Protein AF-A0A9N9J137-F1 (afdb_monomer_lite)

Secondary structure (DSSP, 8-state):
---SHHHHHHHHHHHHHHH-TTS-TTS-HHHHHHGGGG-HHHHHHHHHHHHHTT--HHHHHHHTTTHHHHHHH------SS-EEETTTS-HHHHHHHHHHHHHTT---EEE-TTS-B-----

Sequence (122 aa):
GMCNVRGALEFIRSTIRSQDKTISFREPTDNVLMSLTQDEKFISCLKQTCLLNNSQYKDVERCMGGLYHTASKNLHGHDKDIEIDARDWSANEVLALGVLFRYYNISYYYYNDKGDLAEYPY

Radius of gyration: 13.76 Å; chains: 1; bounding box: 27×33×37 Å

Structure (mmCIF, N/CA/C/O backbone):
data_AF-A0A9N9J137-F1
#
_entry.id   AF-A0A9N9J137-F1
#
loop_
_atom_site.group_PDB
_atom_site.id
_atom_site.type_symbol
_atom_site.label_atom_id
_atom_site.label_alt_id
_atom_site.label_comp_id
_atom_site.label_asym_id
_atom_site.label_entity_id
_atom_site.label_seq_id
_atom_site.pdbx_PDB_ins_code
_atom_site.Cartn_x
_atom_site.Cartn_y
_atom_site.Cartn_z
_atom_site.occupancy
_atom_site.B_iso_or_equiv
_atom_site.auth_seq_id
_atom_site.auth_comp_id
_atom_site.auth_asym_id
_atom_site.auth_atom_id
_atom_site.pdbx_PDB_model_num
ATOM 1 N N . GLY A 1 1 ? -5.723 19.235 -4.133 1.00 39.81 1 GLY A N 1
ATOM 2 C CA . GLY A 1 1 ? -5.306 18.217 -5.109 1.00 39.81 1 GLY A CA 1
ATOM 3 C C . GLY A 1 1 ? -4.561 17.147 -4.355 1.00 39.81 1 GLY A C 1
ATOM 4 O O . GLY A 1 1 ? -3.621 17.495 -3.656 1.00 39.81 1 GLY A O 1
ATOM 5 N N . MET A 1 2 ? -5.037 15.903 -4.400 1.00 51.69 2 MET A N 1
ATOM 6 C CA . MET A 1 2 ? -4.252 14.736 -3.983 1.00 51.69 2 MET A CA 1
ATOM 7 C C . MET A 1 2 ? -3.314 14.435 -5.148 1.00 51.69 2 MET A C 1
ATOM 9 O O . MET A 1 2 ? -3.808 14.026 -6.186 1.00 51.69 2 MET A O 1
ATOM 13 N N . CYS A 1 3 ? -2.022 14.732 -5.032 1.00 69.75 3 CYS A N 1
ATOM 14 C CA . CYS A 1 3 ? -1.107 14.653 -6.177 1.00 69.75 3 CYS A CA 1
ATOM 15 C C . CYS A 1 3 ? 0.223 13.986 -5.787 1.00 69.75 3 CYS A C 1
ATOM 17 O O . CYS A 1 3 ? 1.262 14.617 -5.927 1.00 69.75 3 CYS A O 1
ATOM 19 N N . ASN A 1 4 ? 0.157 12.802 -5.151 1.00 85.44 4 ASN A N 1
ATOM 20 C CA . ASN A 1 4 ? 1.230 11.800 -4.956 1.00 85.44 4 ASN A CA 1
ATOM 21 C C . ASN A 1 4 ? 0.864 10.813 -3.820 1.00 85.44 4 ASN A C 1
ATOM 23 O O . ASN A 1 4 ? -0.127 11.002 -3.104 1.00 85.44 4 ASN A O 1
ATOM 27 N N . VAL A 1 5 ? 1.695 9.781 -3.611 1.00 90.19 5 VAL A N 1
ATOM 28 C CA . VAL A 1 5 ? 1.560 8.789 -2.522 1.00 90.19 5 VAL A CA 1
ATOM 29 C C . VAL A 1 5 ? 1.402 9.449 -1.153 1.00 90.19 5 VAL A C 1
ATOM 31 O O . VAL A 1 5 ? 0.528 9.061 -0.381 1.00 90.19 5 VAL A O 1
ATOM 34 N N . ARG A 1 6 ? 2.179 10.496 -0.849 1.00 90.44 6 ARG A N 1
ATOM 35 C CA . ARG A 1 6 ? 2.069 11.217 0.429 1.00 90.44 6 ARG A CA 1
ATOM 36 C C . ARG A 1 6 ? 0.672 11.813 0.621 1.00 90.44 6 ARG A C 1
ATOM 38 O O . ARG A 1 6 ? 0.088 11.678 1.695 1.00 90.44 6 ARG A O 1
ATOM 45 N N . GLY A 1 7 ? 0.132 12.461 -0.411 1.00 89.81 7 GLY A N 1
ATOM 46 C CA . GLY A 1 7 ? -1.225 13.005 -0.394 1.00 89.81 7 GLY A CA 1
ATOM 47 C C . GLY A 1 7 ? -2.290 11.923 -0.193 1.00 89.81 7 GLY A C 1
ATOM 48 O O . GLY A 1 7 ? -3.234 12.134 0.567 1.00 89.81 7 GLY A O 1
ATOM 49 N N . ALA A 1 8 ? -2.110 10.755 -0.812 1.00 91.81 8 ALA A N 1
ATOM 50 C CA . ALA A 1 8 ? -2.992 9.604 -0.626 1.00 91.81 8 ALA A CA 1
ATOM 51 C C . ALA A 1 8 ? -2.954 9.074 0.819 1.00 91.81 8 ALA A C 1
ATOM 53 O O . ALA A 1 8 ? -4.000 8.830 1.416 1.00 91.81 8 ALA A O 1
ATOM 54 N N . LEU A 1 9 ? -1.767 8.972 1.425 1.00 93.12 9 LEU A N 1
ATOM 55 C CA . LEU A 1 9 ? -1.617 8.556 2.823 1.00 93.12 9 LEU A CA 1
ATOM 56 C C . LEU A 1 9 ? -2.268 9.551 3.801 1.00 93.12 9 LEU A C 1
ATOM 58 O O . LEU A 1 9 ? -2.912 9.128 4.761 1.00 93.12 9 LEU A O 1
ATOM 62 N N . GLU A 1 10 ? -2.185 10.863 3.545 1.00 91.81 10 GLU A N 1
ATOM 63 C CA . GLU A 1 10 ? -2.915 11.865 4.345 1.00 91.81 10 GLU A CA 1
ATOM 64 C C . GLU A 1 10 ? -4.435 11.764 4.171 1.00 91.81 10 GLU A C 1
ATOM 66 O O . GLU A 1 10 ? -5.181 11.924 5.141 1.00 91.81 10 GLU A O 1
ATOM 71 N N . PHE A 1 11 ? -4.917 11.456 2.964 1.00 92.38 11 PHE A N 1
ATOM 72 C CA . PHE A 1 11 ? -6.338 11.187 2.739 1.00 92.38 11 PHE A CA 1
ATOM 73 C C . PHE A 1 11 ? -6.817 9.967 3.538 1.00 92.38 11 PHE A C 1
ATOM 75 O O . PHE A 1 11 ? -7.841 10.044 4.224 1.00 92.38 11 PHE A O 1
ATOM 82 N N . ILE A 1 12 ? -6.058 8.867 3.516 1.00 93.56 12 ILE A N 1
ATOM 83 C CA . ILE A 1 12 ? -6.359 7.659 4.297 1.00 93.56 12 ILE A CA 1
ATOM 84 C C . ILE A 1 12 ? -6.380 7.986 5.790 1.00 93.56 12 ILE A C 1
ATOM 86 O O . ILE A 1 12 ? -7.357 7.688 6.476 1.00 93.56 12 ILE A O 1
ATOM 90 N N . ARG A 1 13 ? -5.351 8.677 6.293 1.00 92.50 13 ARG A N 1
ATOM 91 C CA . ARG A 1 13 ? -5.287 9.131 7.688 1.00 92.50 13 ARG A CA 1
ATOM 92 C C . ARG A 1 13 ? -6.515 9.951 8.075 1.00 92.50 13 ARG A C 1
ATOM 94 O O . ARG A 1 13 ? -7.096 9.724 9.133 1.00 92.50 13 ARG A O 1
ATOM 101 N N . SER A 1 14 ? -6.910 10.910 7.239 1.00 91.19 14 SER A N 1
ATOM 102 C CA . SER A 1 14 ? -8.102 11.732 7.471 1.00 91.19 14 SER A CA 1
ATOM 103 C C . SER A 1 14 ? -9.374 10.879 7.524 1.00 91.19 14 SER A C 1
ATOM 105 O O . SER A 1 14 ? -10.214 11.065 8.406 1.00 91.19 14 SER A O 1
ATOM 107 N N . THR A 1 15 ? -9.478 9.888 6.636 1.00 92.44 15 THR A N 1
ATOM 108 C CA . THR A 1 15 ? -10.604 8.948 6.584 1.00 92.44 15 THR A CA 1
ATOM 109 C C . THR A 1 15 ? -10.696 8.114 7.861 1.00 92.44 15 THR A C 1
ATOM 111 O O . THR A 1 15 ? -11.749 8.120 8.498 1.00 92.44 15 THR A O 1
ATOM 114 N N . ILE A 1 16 ? -9.596 7.491 8.301 1.00 91.56 16 ILE A N 1
ATOM 115 C CA . ILE A 1 16 ? -9.535 6.717 9.555 1.00 91.56 16 ILE A CA 1
ATOM 116 C C . ILE A 1 16 ? -9.991 7.579 10.736 1.00 91.56 16 ILE A C 1
ATOM 118 O O . ILE A 1 16 ? -10.861 7.190 11.508 1.00 91.56 16 ILE A O 1
ATOM 122 N N . ARG A 1 17 ? -9.475 8.807 10.839 1.00 88.50 17 ARG A N 1
ATOM 123 C CA . ARG A 1 17 ? -9.820 9.738 11.925 1.00 88.50 17 ARG A CA 1
ATOM 124 C C . ARG A 1 17 ? -11.272 10.205 11.901 1.00 88.50 17 ARG A C 1
ATOM 126 O O . ARG A 1 17 ? -11.827 10.545 12.942 1.00 88.50 17 ARG A O 1
ATOM 133 N N . SER A 1 18 ? -11.889 10.268 10.724 1.00 87.94 18 SER A N 1
ATOM 134 C CA . SER A 1 18 ? -13.315 10.588 10.620 1.00 87.94 18 SER A CA 1
ATOM 135 C C . SER A 1 18 ? -14.200 9.460 11.166 1.00 87.94 18 SER A C 1
ATOM 137 O O . SER A 1 18 ? -15.293 9.732 11.667 1.00 87.94 18 SER A O 1
ATOM 139 N N . GLN A 1 19 ? -13.709 8.218 11.107 1.00 87.00 19 GLN A N 1
ATOM 140 C CA . GLN A 1 19 ? -14.395 7.013 11.572 1.00 87.00 19 GLN A CA 1
ATOM 141 C C . GLN A 1 19 ? -14.105 6.722 13.051 1.00 87.00 19 GLN A C 1
ATOM 143 O O . GLN A 1 19 ? -15.007 6.291 13.767 1.00 87.00 19 GLN A O 1
ATOM 148 N N . ASP A 1 20 ? -12.896 7.032 13.527 1.00 84.44 20 ASP A N 1
ATOM 149 C CA . ASP A 1 20 ? -12.494 6.896 14.927 1.00 84.44 20 ASP A CA 1
ATOM 150 C C . ASP A 1 20 ? -12.071 8.243 15.539 1.00 84.44 20 ASP A C 1
ATOM 152 O O . ASP A 1 20 ? -10.954 8.739 15.362 1.00 84.44 20 ASP A O 1
ATOM 156 N N . LYS A 1 21 ? -12.987 8.825 16.324 1.00 79.38 21 LYS A N 1
ATOM 157 C CA . LYS A 1 21 ? -12.793 10.115 17.006 1.00 79.38 21 LYS A CA 1
ATOM 158 C C . LYS A 1 21 ? -11.826 10.049 18.190 1.00 79.38 21 LYS A C 1
ATOM 160 O O . LYS A 1 21 ? -11.479 11.104 18.721 1.00 79.38 21 LYS A O 1
ATOM 165 N N . THR A 1 22 ? -11.418 8.858 18.629 1.00 83.81 22 THR A N 1
ATOM 166 C CA . THR A 1 22 ? -10.442 8.708 19.719 1.00 83.81 22 THR A CA 1
ATOM 167 C C . THR A 1 22 ? -9.021 9.045 19.262 1.00 83.81 22 THR A C 1
ATOM 169 O O . THR A 1 22 ? -8.180 9.424 20.079 1.00 83.81 22 THR A O 1
ATOM 172 N N . ILE A 1 23 ? -8.764 9.005 17.950 1.00 82.06 23 ILE A N 1
ATOM 173 C CA . ILE A 1 23 ? -7.462 9.312 17.363 1.00 82.06 23 ILE A CA 1
ATOM 174 C C . ILE A 1 23 ? -7.212 10.827 17.371 1.00 82.06 23 ILE A C 1
ATOM 176 O O . ILE A 1 23 ? -7.871 11.617 16.682 1.00 82.06 23 ILE A O 1
ATOM 180 N N . SER A 1 24 ? -6.192 11.236 18.127 1.00 82.06 24 SER A N 1
ATOM 181 C CA . SER A 1 24 ? -5.763 12.630 18.254 1.00 82.06 24 SER A CA 1
ATOM 182 C C . SER A 1 24 ? -5.369 13.251 16.911 1.00 82.06 24 SER A C 1
ATOM 184 O O . SER A 1 24 ? -4.746 12.622 16.058 1.00 82.06 24 SER A O 1
ATOM 186 N N . PHE A 1 25 ? -5.637 14.551 16.741 1.00 73.19 25 PHE A N 1
ATOM 187 C CA . PHE A 1 25 ? -5.133 15.306 15.586 1.00 73.19 25 PHE A CA 1
ATOM 188 C C . PHE A 1 25 ? -3.605 15.361 15.528 1.00 73.19 25 PHE A C 1
ATOM 190 O O . PHE A 1 25 ? -3.026 15.451 14.448 1.00 73.19 25 PHE A O 1
ATOM 197 N N . ARG A 1 26 ? -2.954 15.297 16.691 1.00 81.31 26 ARG A N 1
ATOM 198 C CA . ARG A 1 26 ? -1.495 15.339 16.800 1.00 81.31 26 ARG A CA 1
ATOM 199 C C . ARG A 1 26 ? -0.843 13.975 16.576 1.00 81.31 26 ARG A C 1
ATOM 201 O O . ARG A 1 26 ? 0.380 13.913 16.572 1.00 81.31 26 ARG A O 1
ATOM 208 N N . GLU A 1 27 ? -1.634 12.917 16.390 1.00 82.56 27 GLU A N 1
ATOM 209 C CA . GLU A 1 27 ? -1.108 11.569 16.190 1.00 82.56 27 GLU A CA 1
ATOM 210 C C . GLU A 1 27 ? -0.335 11.495 14.861 1.00 82.56 27 GLU A C 1
ATOM 212 O O . GLU A 1 27 ? -0.882 11.919 13.832 1.00 82.56 27 GLU A O 1
ATOM 217 N N . PRO A 1 28 ? 0.913 10.992 14.849 1.00 84.94 28 PRO A N 1
ATOM 218 C CA . PRO A 1 28 ? 1.693 10.822 13.626 1.00 84.94 28 PRO A CA 1
ATOM 219 C C . PRO A 1 28 ? 0.957 9.980 12.580 1.00 84.94 28 PRO A C 1
ATOM 221 O O . PRO A 1 28 ? 0.287 9.008 12.924 1.00 84.94 28 PRO A O 1
ATOM 224 N N . THR A 1 29 ? 1.100 10.326 11.296 1.00 84.06 29 THR A N 1
ATOM 225 C CA . THR A 1 29 ? 0.431 9.614 10.192 1.00 84.06 29 THR A CA 1
ATOM 226 C C . THR A 1 29 ? 0.735 8.119 10.218 1.00 84.06 29 THR A C 1
ATOM 228 O O . THR A 1 29 ? -0.190 7.318 10.153 1.00 84.06 29 THR A O 1
ATOM 231 N N . ASP A 1 30 ? 1.997 7.749 10.428 1.00 85.12 30 ASP A N 1
ATOM 232 C CA . ASP A 1 30 ? 2.432 6.355 10.536 1.00 85.12 30 ASP A CA 1
ATOM 233 C C . ASP A 1 30 ? 1.729 5.592 11.675 1.00 85.12 30 ASP A C 1
ATOM 235 O O . ASP A 1 30 ? 1.290 4.461 11.481 1.00 85.12 30 ASP A O 1
ATOM 239 N N . ASN A 1 31 ? 1.521 6.219 12.838 1.00 86.88 31 ASN A N 1
ATOM 240 C CA . ASN A 1 31 ? 0.790 5.597 13.949 1.00 86.88 31 ASN A CA 1
ATOM 241 C C . ASN A 1 31 ? -0.690 5.385 13.607 1.00 86.88 31 ASN A C 1
ATOM 243 O O . ASN A 1 31 ? -1.271 4.354 13.949 1.00 86.88 31 ASN A O 1
ATOM 247 N N . VAL A 1 32 ? -1.303 6.339 12.900 1.00 90.50 32 VAL A N 1
ATOM 248 C CA . VAL A 1 32 ? -2.686 6.194 12.430 1.00 90.50 32 VAL A CA 1
ATOM 249 C C . VAL A 1 32 ? -2.790 5.066 11.404 1.00 90.50 32 VAL A C 1
ATOM 251 O O . VAL A 1 32 ? -3.700 4.251 11.502 1.00 90.50 32 VAL A O 1
ATOM 254 N N . LEU A 1 33 ? -1.852 4.959 10.460 1.00 91.31 33 LEU A N 1
ATOM 255 C CA . LEU A 1 33 ? -1.818 3.851 9.499 1.00 91.31 33 LEU A CA 1
ATOM 256 C C . LEU A 1 33 ? -1.623 2.500 10.199 1.00 91.31 33 LEU A C 1
ATOM 258 O O . LEU A 1 33 ? -2.295 1.529 9.856 1.00 91.31 33 LEU A O 1
ATOM 262 N N . MET A 1 34 ? -0.776 2.448 11.231 1.00 91.31 34 MET A N 1
ATOM 263 C CA . MET A 1 34 ? -0.577 1.254 12.056 1.00 91.31 34 MET A CA 1
ATOM 264 C C . MET A 1 34 ? -1.850 0.799 12.777 1.00 91.31 34 MET A C 1
ATOM 266 O O . MET A 1 34 ? -1.984 -0.392 13.046 1.00 91.31 34 MET A O 1
ATOM 270 N N . SER A 1 35 ? -2.821 1.678 13.045 1.00 90.81 35 SER A N 1
ATOM 271 C CA . SER A 1 35 ? -4.100 1.256 13.642 1.00 90.81 35 SER A CA 1
ATOM 272 C C . SER A 1 35 ? -4.882 0.273 12.757 1.00 90.81 35 SER A C 1
ATOM 274 O O . SER A 1 35 ? -5.604 -0.572 13.280 1.00 90.81 35 SER A O 1
ATOM 276 N N . LEU A 1 36 ? -4.661 0.283 11.434 1.00 90.31 36 LEU A N 1
ATOM 277 C CA . LEU A 1 36 ? -5.271 -0.680 10.506 1.00 90.31 36 LEU A CA 1
ATOM 278 C C . LEU A 1 36 ? -4.811 -2.118 10.748 1.00 90.31 36 LEU A C 1
ATOM 280 O O . LEU A 1 36 ? -5.502 -3.057 10.372 1.00 90.31 36 LEU A O 1
ATOM 284 N N . THR A 1 37 ? -3.686 -2.314 11.437 1.00 86.19 37 THR A N 1
ATOM 285 C CA . THR A 1 37 ? -3.238 -3.644 11.881 1.00 86.19 37 THR A CA 1
ATOM 286 C C . THR A 1 37 ? -4.124 -4.239 12.980 1.00 86.19 37 THR A C 1
ATOM 288 O O . THR A 1 37 ? -3.878 -5.360 13.417 1.00 86.19 37 THR A O 1
ATOM 291 N N . GLN A 1 38 ? -5.146 -3.503 13.429 1.00 88.44 38 GLN A N 1
ATOM 292 C CA . GLN A 1 38 ? -6.217 -3.974 14.309 1.00 88.44 38 GLN A CA 1
ATOM 293 C C . GLN A 1 38 ? -7.558 -4.155 13.568 1.00 88.44 38 GLN A C 1
ATOM 295 O O . GLN A 1 38 ? -8.497 -4.703 14.138 1.00 88.44 38 GLN A O 1
ATOM 300 N N . ASP A 1 39 ? -7.667 -3.721 12.305 1.00 92.06 39 ASP A N 1
ATOM 301 C CA . ASP A 1 39 ? -8.850 -3.934 11.466 1.00 92.06 39 ASP A CA 1
ATOM 302 C C . ASP A 1 39 ? -8.779 -5.334 10.835 1.00 92.06 39 ASP A C 1
ATOM 304 O O . ASP A 1 39 ? -7.940 -5.612 9.978 1.00 92.06 39 ASP A O 1
ATOM 308 N N . GLU A 1 40 ? -9.681 -6.231 11.241 1.00 94.19 40 GLU A N 1
ATOM 309 C CA . GLU A 1 40 ? -9.699 -7.623 10.775 1.00 94.19 40 GLU A CA 1
ATOM 310 C C . GLU A 1 40 ? -9.813 -7.760 9.250 1.00 94.19 40 GLU A C 1
ATOM 312 O O . GLU A 1 40 ? -9.192 -8.652 8.663 1.00 94.19 40 GLU A O 1
ATOM 317 N N . LYS A 1 41 ? -10.571 -6.875 8.586 1.00 94.56 41 LYS A N 1
ATOM 318 C CA . LYS A 1 41 ? -10.728 -6.909 7.125 1.00 94.56 41 LYS A CA 1
ATOM 319 C C . LYS A 1 41 ?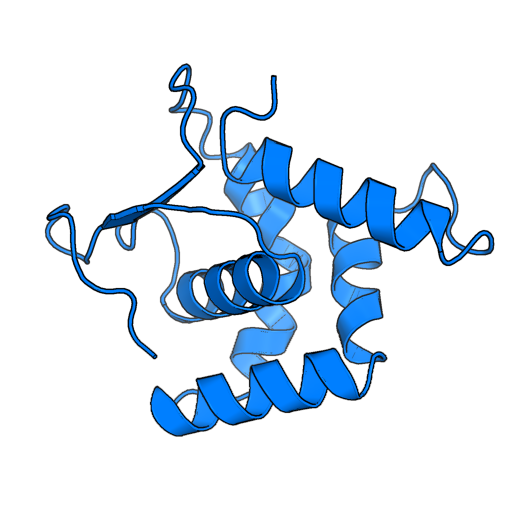 -9.434 -6.486 6.452 1.00 94.56 41 LYS A C 1
ATOM 321 O O . LYS A 1 41 ? -8.990 -7.157 5.520 1.00 94.56 41 LYS A O 1
ATOM 326 N N . PHE A 1 42 ? -8.811 -5.419 6.946 1.00 94.19 42 PHE A N 1
ATOM 327 C CA . PHE A 1 42 ? -7.517 -4.976 6.440 1.00 94.19 42 PHE A CA 1
ATOM 328 C C . PHE A 1 42 ? -6.440 -6.051 6.642 1.00 94.19 42 PHE A C 1
ATOM 330 O O . PHE A 1 42 ? -5.748 -6.412 5.689 1.00 94.19 42 PHE A O 1
ATOM 337 N N . ILE A 1 43 ? -6.343 -6.630 7.844 1.00 95.12 43 ILE A N 1
ATOM 338 C CA . ILE A 1 43 ? -5.403 -7.717 8.161 1.00 95.12 43 ILE A CA 1
ATOM 339 C C . ILE A 1 43 ? -5.615 -8.906 7.220 1.00 95.12 43 ILE A C 1
ATOM 341 O O . ILE A 1 43 ? -4.642 -9.482 6.731 1.00 95.12 43 ILE A O 1
ATOM 345 N N . SER A 1 44 ? -6.870 -9.284 6.954 1.00 95.44 44 SER A N 1
ATOM 346 C CA . SER A 1 44 ? -7.189 -10.373 6.028 1.00 95.44 44 SER A CA 1
ATOM 347 C C . SER A 1 44 ? -6.691 -10.073 4.611 1.00 95.44 44 SER A C 1
ATOM 349 O O . SER A 1 44 ? -6.024 -10.916 4.009 1.00 95.44 44 SER A O 1
ATOM 351 N N . CYS A 1 45 ? -6.949 -8.866 4.096 1.00 94.00 45 CYS A N 1
ATOM 352 C CA . CYS A 1 45 ? -6.457 -8.426 2.786 1.00 94.00 45 CYS A CA 1
ATOM 353 C C . CYS A 1 45 ? -4.923 -8.428 2.714 1.00 94.00 45 CYS A C 1
ATOM 355 O O . CYS A 1 45 ? -4.341 -8.910 1.737 1.00 94.00 45 CYS A O 1
ATOM 357 N N . LEU A 1 46 ? -4.260 -7.931 3.762 1.00 94.50 46 LEU A N 1
ATOM 358 C CA . LEU A 1 46 ? -2.804 -7.863 3.827 1.00 94.50 46 LEU A CA 1
ATOM 359 C C . LEU A 1 46 ? -2.182 -9.262 3.850 1.00 94.50 46 LEU A C 1
ATOM 361 O O . LEU A 1 46 ? -1.275 -9.542 3.070 1.00 94.50 46 LEU A O 1
ATOM 365 N N . LYS A 1 47 ? -2.704 -10.170 4.683 1.00 95.69 47 LYS A N 1
ATOM 366 C CA . LYS A 1 47 ? -2.246 -11.568 4.750 1.00 95.69 47 LYS A CA 1
ATOM 367 C C . LYS A 1 47 ? -2.426 -12.301 3.425 1.00 95.69 47 LYS A C 1
ATOM 369 O O . LYS A 1 47 ? -1.516 -13.012 3.010 1.00 95.69 47 LYS A O 1
ATOM 374 N N . GLN A 1 48 ? -3.571 -12.123 2.764 1.00 94.50 48 GLN A N 1
ATOM 375 C CA . GLN A 1 48 ? -3.825 -12.739 1.463 1.00 94.50 48 GLN A CA 1
ATOM 376 C C . GLN A 1 48 ? -2.816 -12.256 0.415 1.00 94.50 48 GLN A C 1
ATOM 378 O O . GLN A 1 48 ? -2.241 -13.070 -0.298 1.00 94.50 48 GLN A O 1
ATOM 383 N N . THR A 1 49 ? -2.557 -10.951 0.367 1.00 93.06 49 THR A N 1
ATOM 384 C CA . THR A 1 49 ? -1.589 -10.370 -0.576 1.00 93.06 49 THR A CA 1
ATOM 385 C C . THR A 1 49 ? -0.163 -10.837 -0.272 1.00 93.06 49 THR A C 1
ATOM 387 O O . THR A 1 49 ? 0.583 -11.194 -1.179 1.00 93.06 49 THR A O 1
ATOM 390 N N . CYS A 1 50 ? 0.208 -10.929 1.009 1.00 94.12 50 CYS A N 1
ATOM 391 C CA . CYS A 1 50 ? 1.497 -11.487 1.420 1.00 94.12 50 CYS A CA 1
ATOM 392 C C . CYS A 1 50 ? 1.666 -12.940 0.952 1.00 94.12 50 CYS A C 1
ATOM 394 O O . CYS A 1 50 ? 2.732 -13.300 0.461 1.00 94.12 50 CYS A O 1
ATOM 396 N N . LEU A 1 51 ? 0.617 -13.762 1.065 1.00 94.50 51 LEU A N 1
ATOM 397 C CA . LEU A 1 51 ? 0.641 -15.156 0.619 1.00 94.50 51 LEU A CA 1
ATOM 398 C C . LEU A 1 51 ? 0.866 -15.270 -0.895 1.00 94.50 51 LEU A C 1
ATOM 400 O O . LEU A 1 51 ? 1.693 -16.070 -1.324 1.00 94.50 51 LEU A O 1
ATOM 404 N N . LEU A 1 52 ? 0.153 -14.468 -1.689 1.00 93.56 52 LEU A N 1
ATOM 405 C CA . LEU A 1 52 ? 0.271 -14.468 -3.150 1.00 93.56 52 LEU A CA 1
ATOM 406 C C . LEU A 1 52 ? 1.662 -14.013 -3.626 1.00 93.56 52 LEU A C 1
ATOM 408 O O . LEU A 1 52 ? 2.204 -14.575 -4.573 1.00 93.56 52 LEU A O 1
ATOM 412 N N . ASN A 1 53 ? 2.282 -13.076 -2.904 1.00 91.81 53 ASN A N 1
ATOM 413 C CA . ASN A 1 53 ? 3.607 -12.532 -3.223 1.00 91.81 53 ASN A CA 1
ATOM 414 C C . ASN A 1 53 ? 4.759 -13.220 -2.473 1.00 91.81 53 ASN A C 1
ATOM 416 O O . ASN A 1 53 ? 5.862 -12.676 -2.410 1.00 91.81 53 ASN A O 1
ATOM 420 N N . ASN A 1 54 ? 4.513 -14.382 -1.854 1.00 92.81 54 ASN A N 1
ATOM 421 C CA . ASN A 1 54 ? 5.498 -15.128 -1.057 1.00 92.81 54 ASN A CA 1
ATOM 422 C C . ASN A 1 54 ? 6.282 -14.245 -0.057 1.00 92.81 54 ASN A C 1
ATOM 424 O O . ASN A 1 54 ? 7.495 -14.372 0.115 1.00 92.81 54 ASN A O 1
ATOM 428 N N . SER A 1 55 ? 5.578 -13.308 0.575 1.00 93.88 55 SER A N 1
ATOM 429 C CA . SER A 1 55 ? 6.125 -12.303 1.485 1.00 93.88 55 SER A CA 1
ATOM 430 C C . SER A 1 55 ? 5.674 -12.570 2.920 1.00 93.88 55 SER A C 1
ATOM 432 O O . SER A 1 55 ? 4.587 -13.098 3.164 1.00 93.88 55 SER A O 1
ATOM 434 N N . GLN A 1 56 ? 6.496 -12.209 3.908 1.00 96.00 56 GLN A N 1
ATOM 435 C CA . GLN A 1 56 ? 6.129 -12.406 5.310 1.00 96.00 56 GLN A CA 1
ATOM 436 C C . GLN A 1 56 ? 5.224 -11.275 5.799 1.00 96.00 56 GLN A C 1
ATOM 438 O O . GLN A 1 56 ? 5.613 -10.109 5.798 1.00 96.00 56 GLN A O 1
ATOM 443 N N . TYR A 1 57 ? 4.043 -11.631 6.313 1.00 95.00 57 TYR A N 1
ATOM 444 C CA . TYR A 1 57 ? 3.070 -10.671 6.853 1.00 95.00 57 TYR A CA 1
ATOM 445 C C . TYR A 1 57 ? 3.692 -9.664 7.828 1.00 95.00 57 TYR A C 1
ATOM 447 O O . TYR A 1 57 ? 3.414 -8.475 7.739 1.00 95.00 57 TYR A O 1
ATOM 455 N N . LYS A 1 58 ? 4.540 -10.132 8.752 1.00 94.88 58 LYS A N 1
ATOM 456 C CA . LYS A 1 58 ? 5.145 -9.277 9.782 1.00 94.88 58 LYS A CA 1
ATOM 457 C C . LYS A 1 58 ? 6.114 -8.242 9.220 1.00 94.88 58 LYS A C 1
ATOM 459 O O . LYS A 1 58 ? 6.213 -7.155 9.787 1.00 94.88 58 LYS A O 1
ATOM 464 N N . ASP A 1 59 ? 6.768 -8.544 8.105 1.00 94.75 59 ASP A N 1
ATOM 465 C CA . ASP A 1 59 ? 7.678 -7.602 7.462 1.00 94.75 59 ASP A CA 1
ATOM 466 C C . ASP A 1 59 ? 6.896 -6.503 6.737 1.00 94.75 59 ASP A C 1
ATOM 468 O O . ASP A 1 59 ? 7.210 -5.324 6.887 1.00 94.75 59 ASP A O 1
ATOM 472 N N . VAL A 1 60 ? 5.818 -6.871 6.035 1.00 94.31 60 VAL A N 1
ATOM 473 C CA . VAL A 1 60 ? 4.932 -5.910 5.357 1.00 94.31 60 VAL A CA 1
ATOM 474 C C . VAL A 1 60 ? 4.143 -5.064 6.367 1.00 94.31 60 VAL A C 1
ATOM 476 O O . VAL A 1 60 ? 4.035 -3.851 6.210 1.00 94.31 60 VAL A O 1
ATOM 479 N N . GLU A 1 61 ? 3.652 -5.670 7.453 1.00 94.75 61 GLU A N 1
ATOM 480 C CA . GLU A 1 61 ? 2.992 -4.971 8.566 1.00 94.75 61 GLU A CA 1
ATOM 481 C C . GLU A 1 61 ? 3.905 -3.894 9.163 1.00 94.75 61 GLU A C 1
ATOM 483 O O . GLU A 1 61 ? 3.470 -2.768 9.395 1.00 94.75 61 GLU A O 1
ATOM 488 N N . ARG A 1 62 ? 5.190 -4.205 9.367 1.00 93.31 62 ARG A N 1
ATOM 489 C CA . ARG A 1 62 ? 6.160 -3.255 9.920 1.00 93.31 62 ARG A CA 1
ATOM 490 C C . ARG A 1 62 ? 6.390 -2.048 9.007 1.00 93.31 62 ARG A C 1
ATOM 492 O O . ARG A 1 62 ? 6.626 -0.953 9.518 1.00 93.31 62 ARG A O 1
ATOM 499 N N . CYS A 1 63 ? 6.306 -2.225 7.688 1.00 92.69 63 CYS A N 1
ATOM 500 C CA . CYS A 1 63 ? 6.462 -1.134 6.725 1.00 92.69 63 CYS A CA 1
ATOM 501 C C . CYS A 1 63 ? 5.379 -0.059 6.869 1.00 92.69 63 CYS A C 1
ATOM 503 O O . CYS A 1 63 ? 5.673 1.110 6.634 1.00 92.69 63 CYS A O 1
ATOM 505 N N . MET A 1 64 ? 4.171 -0.413 7.326 1.00 90.75 64 MET A N 1
ATOM 506 C CA . MET A 1 64 ? 3.055 0.529 7.515 1.00 90.75 64 MET A CA 1
ATOM 507 C C . MET A 1 64 ? 3.428 1.736 8.386 1.00 90.75 64 MET A C 1
ATOM 509 O O . MET A 1 64 ? 2.970 2.845 8.122 1.00 90.75 64 MET A O 1
ATOM 513 N N . GLY A 1 65 ? 4.290 1.531 9.387 1.00 89.06 65 GLY A N 1
ATOM 514 C CA . GLY A 1 65 ? 4.767 2.579 10.290 1.00 89.06 65 GLY A CA 1
ATOM 515 C C . GLY A 1 65 ? 5.886 3.468 9.730 1.00 89.06 65 GLY A C 1
ATOM 516 O O . GLY A 1 65 ? 6.416 4.295 10.466 1.00 89.06 65 GLY A O 1
ATOM 517 N N . GLY A 1 66 ? 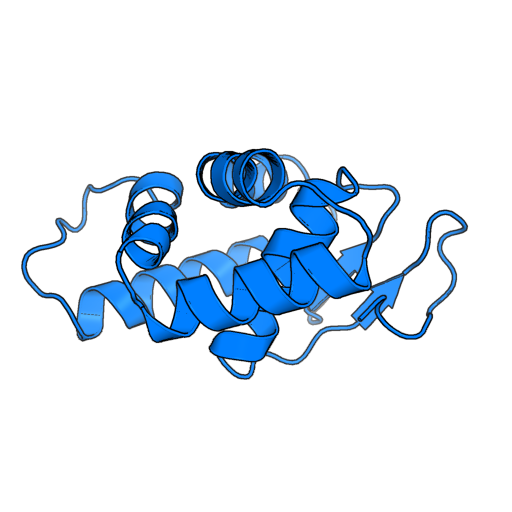6.300 3.275 8.475 1.00 90.56 66 GLY A N 1
ATOM 518 C CA . GLY A 1 66 ? 7.324 4.092 7.815 1.00 90.56 66 GLY A CA 1
ATOM 519 C C . GLY A 1 66 ? 6.895 4.685 6.474 1.00 90.56 66 GLY A C 1
ATOM 520 O O . GLY A 1 66 ? 7.619 5.522 5.932 1.00 90.56 66 GLY A O 1
ATOM 521 N N . LEU A 1 67 ? 5.730 4.296 5.943 1.00 92.31 67 LEU A N 1
ATOM 522 C CA . LEU A 1 67 ? 5.284 4.689 4.604 1.00 92.31 67 LEU A CA 1
ATOM 523 C C . LEU A 1 67 ? 5.195 6.203 4.440 1.00 92.31 67 LEU A C 1
ATOM 525 O O . LEU A 1 67 ? 5.618 6.733 3.413 1.00 92.31 67 LEU A O 1
ATOM 529 N N . TYR A 1 68 ? 4.667 6.917 5.437 1.00 91.56 68 TYR A N 1
ATOM 530 C CA . TYR A 1 68 ? 4.524 8.366 5.332 1.00 91.56 68 TYR A CA 1
ATOM 531 C C . TYR A 1 68 ? 5.883 9.066 5.354 1.00 91.56 68 TYR A C 1
ATOM 533 O O . TYR A 1 68 ? 6.101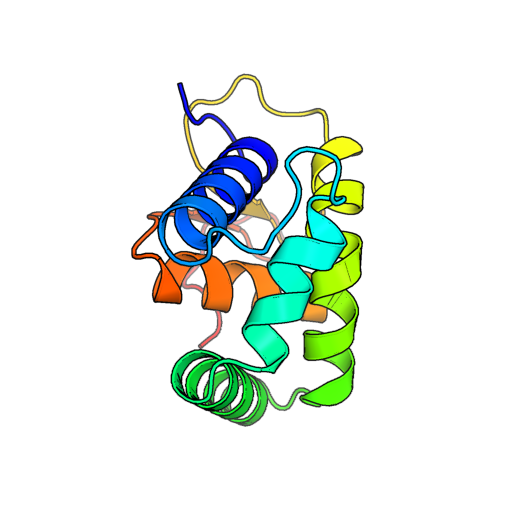 10.055 4.643 1.00 91.56 68 TYR A O 1
ATOM 541 N N . HIS A 1 69 ? 6.817 8.541 6.144 1.00 89.38 69 HIS A N 1
ATOM 542 C CA . HIS A 1 69 ? 8.179 9.046 6.194 1.00 89.38 69 HIS A CA 1
ATOM 543 C C . HIS A 1 69 ? 8.919 8.823 4.868 1.00 89.38 69 HIS A C 1
ATOM 545 O O . HIS A 1 69 ? 9.527 9.768 4.360 1.00 89.38 69 HIS A O 1
ATOM 551 N N . THR A 1 70 ? 8.825 7.627 4.275 1.00 89.88 70 THR A N 1
ATOM 552 C CA . THR A 1 70 ? 9.390 7.332 2.947 1.00 89.88 70 THR A CA 1
ATOM 553 C C . THR A 1 70 ? 8.756 8.233 1.879 1.00 89.88 70 THR A C 1
ATOM 555 O O . THR A 1 70 ? 9.475 8.938 1.170 1.00 89.88 70 THR A O 1
ATOM 558 N N . ALA A 1 71 ? 7.422 8.362 1.866 1.00 89.25 71 ALA A N 1
ATOM 559 C CA . ALA A 1 71 ? 6.705 9.251 0.944 1.00 89.25 71 ALA A CA 1
ATOM 560 C C . ALA A 1 71 ? 7.142 10.721 1.059 1.00 89.25 71 ALA A C 1
ATOM 562 O O . ALA A 1 71 ? 7.127 11.465 0.084 1.00 89.25 71 ALA A O 1
ATOM 563 N N . SER A 1 72 ? 7.498 11.164 2.266 1.00 85.19 72 SER A N 1
ATOM 564 C CA . SER A 1 72 ? 7.890 12.552 2.524 1.00 85.19 72 SER A CA 1
ATOM 565 C C . SER A 1 72 ? 9.323 12.871 2.095 1.00 85.19 72 SER A C 1
ATOM 567 O O . SER A 1 72 ? 9.639 14.048 1.921 1.00 85.19 72 SER A O 1
ATOM 569 N N . LYS A 1 73 ? 10.186 11.860 1.929 1.00 81.81 73 LYS A N 1
ATOM 570 C CA . LYS A 1 73 ? 11.545 12.026 1.384 1.00 81.81 73 LYS A CA 1
ATOM 571 C C . LYS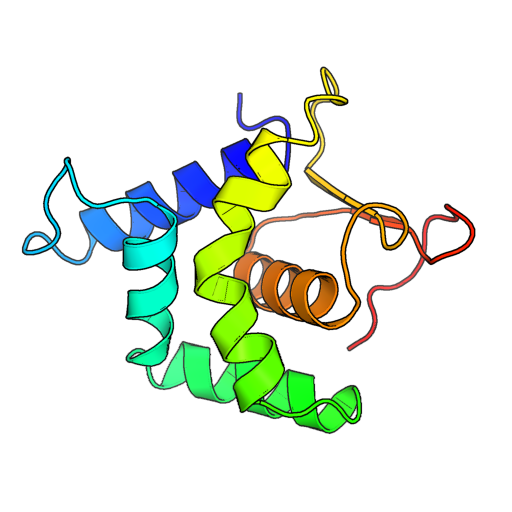 A 1 73 ? 11.531 12.150 -0.133 1.00 81.81 73 LYS A C 1
ATOM 573 O O . LYS A 1 73 ? 12.301 12.931 -0.687 1.00 81.81 73 LYS A O 1
ATOM 578 N N . ASN A 1 74 ? 10.626 11.421 -0.778 1.00 65.88 74 ASN A N 1
ATOM 579 C CA . ASN A 1 74 ? 10.471 11.402 -2.225 1.00 65.88 74 ASN A CA 1
ATOM 580 C C . ASN A 1 74 ? 9.662 12.636 -2.666 1.00 65.88 74 ASN A C 1
ATOM 582 O O . ASN A 1 74 ? 8.488 12.565 -3.010 1.00 65.88 74 ASN A O 1
ATOM 586 N N . LEU A 1 75 ? 10.302 13.811 -2.608 1.00 56.97 75 LEU A N 1
ATOM 587 C CA . LEU A 1 75 ? 9.756 15.111 -3.035 1.00 56.97 75 LEU A CA 1
ATOM 588 C C . LEU A 1 75 ? 9.762 15.300 -4.566 1.00 56.97 75 LEU A C 1
ATOM 590 O O . LEU A 1 75 ? 9.622 16.421 -5.057 1.00 56.97 75 LEU A O 1
ATOM 594 N N . HIS A 1 76 ? 9.927 14.223 -5.333 1.00 51.41 76 HIS A N 1
ATOM 595 C CA . HIS A 1 76 ? 9.858 14.252 -6.789 1.00 51.41 76 HIS A CA 1
ATOM 596 C C . HIS A 1 76 ? 8.436 13.915 -7.228 1.00 51.41 76 HIS A C 1
ATOM 598 O O . HIS A 1 76 ? 8.073 12.757 -7.365 1.00 51.41 76 HIS A O 1
ATOM 604 N N . GLY A 1 77 ? 7.605 14.941 -7.397 1.00 51.03 77 GLY A N 1
ATOM 605 C CA . GLY A 1 77 ? 6.265 14.752 -7.941 1.00 51.03 77 GLY A CA 1
ATOM 606 C C . GLY A 1 77 ? 5.406 15.994 -7.800 1.00 51.03 77 GLY A C 1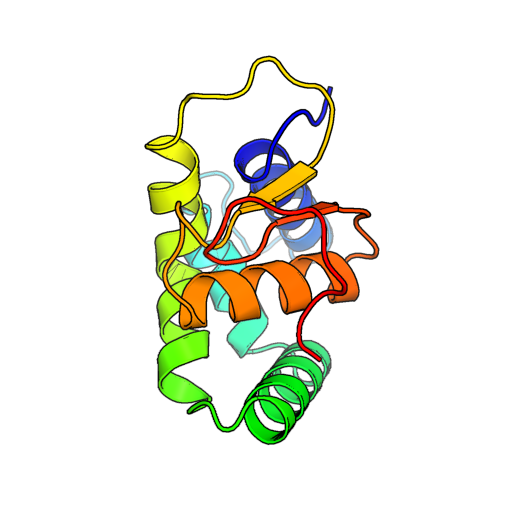
ATOM 607 O O . GLY A 1 77 ? 4.635 16.124 -6.853 1.00 51.03 77 GLY A O 1
ATOM 608 N N . HIS A 1 78 ? 5.549 16.913 -8.755 1.00 51.50 78 HIS A N 1
ATOM 609 C CA . HIS A 1 78 ? 4.499 17.883 -9.082 1.00 51.50 78 HIS A CA 1
ATOM 610 C C . HIS A 1 78 ? 3.380 17.242 -9.928 1.00 51.50 78 HIS A C 1
ATOM 612 O O . HIS A 1 78 ? 2.412 17.927 -10.274 1.00 51.50 78 HIS A O 1
ATOM 618 N N . ASP A 1 79 ? 3.512 15.952 -10.256 1.00 55.59 79 ASP A N 1
ATOM 619 C CA . ASP A 1 79 ? 2.551 15.209 -11.055 1.00 55.59 79 ASP A CA 1
ATOM 620 C C . ASP A 1 79 ? 1.279 14.876 -10.284 1.00 55.59 79 ASP A C 1
ATOM 622 O O . ASP A 1 79 ? 1.254 14.725 -9.063 1.00 55.59 79 ASP A O 1
ATOM 626 N N . LYS A 1 80 ? 0.175 14.858 -11.028 1.00 65.06 80 LYS A N 1
ATOM 627 C CA . LYS A 1 80 ? -1.183 14.779 -10.481 1.00 65.06 80 LYS A CA 1
ATOM 628 C C . LYS A 1 80 ? -1.606 13.356 -10.122 1.00 65.06 80 LYS A C 1
ATOM 630 O O . LYS A 1 80 ? -2.638 13.207 -9.471 1.00 65.06 80 LYS A O 1
ATOM 635 N N . ASP A 1 81 ? -0.816 12.359 -10.500 1.00 80.69 81 ASP A N 1
ATOM 636 C CA . ASP A 1 81 ? -1.175 10.952 -10.383 1.00 80.69 81 ASP A CA 1
ATOM 637 C C . ASP A 1 81 ? -0.479 10.276 -9.194 1.00 80.69 81 ASP A C 1
ATOM 639 O O . ASP A 1 81 ? 0.570 10.703 -8.708 1.00 80.69 81 ASP A O 1
ATOM 643 N N . ILE A 1 82 ? -1.122 9.238 -8.657 1.00 89.12 82 ILE A N 1
ATOM 644 C CA . ILE A 1 82 ? -0.572 8.429 -7.568 1.00 89.12 82 ILE A CA 1
ATOM 645 C C . ILE A 1 82 ? 0.204 7.284 -8.207 1.00 89.12 82 ILE A C 1
ATOM 647 O O . ILE A 1 82 ? -0.380 6.444 -8.888 1.00 89.12 82 ILE A O 1
ATOM 651 N N . GLU A 1 83 ? 1.509 7.244 -7.969 1.00 91.31 83 GLU A N 1
ATOM 652 C CA . GLU A 1 83 ? 2.410 6.271 -8.582 1.00 91.31 83 GLU A CA 1
ATOM 653 C C . GLU A 1 83 ? 3.149 5.480 -7.501 1.00 91.31 83 GLU A C 1
ATOM 655 O O . GLU A 1 83 ? 3.712 6.053 -6.566 1.00 91.31 83 GLU A O 1
ATOM 660 N N . ILE A 1 84 ? 3.134 4.155 -7.621 1.00 92.69 84 ILE A N 1
ATOM 661 C CA . ILE A 1 84 ? 3.992 3.258 -6.847 1.00 92.69 84 ILE A CA 1
ATOM 662 C C . ILE A 1 84 ? 5.113 2.807 -7.782 1.00 92.69 84 ILE A C 1
ATOM 664 O O . ILE A 1 84 ? 4.899 1.954 -8.642 1.00 92.69 84 ILE A O 1
ATOM 668 N N . ASP A 1 85 ? 6.298 3.384 -7.617 1.00 91.81 85 ASP A N 1
ATOM 669 C CA . ASP A 1 85 ? 7.482 3.045 -8.407 1.00 91.81 85 ASP A CA 1
ATOM 670 C C . ASP A 1 85 ? 8.408 2.108 -7.622 1.00 91.81 85 ASP A C 1
ATOM 672 O O . ASP A 1 85 ? 8.989 2.498 -6.612 1.00 91.81 85 ASP A O 1
ATOM 676 N N . ALA A 1 86 ? 8.583 0.864 -8.064 1.00 92.62 86 ALA A N 1
ATOM 677 C CA . ALA A 1 86 ? 9.395 -0.121 -7.344 1.00 92.62 86 ALA A CA 1
ATOM 678 C C . ALA A 1 86 ? 10.888 0.254 -7.215 1.00 92.62 86 ALA A C 1
ATOM 680 O O . ALA A 1 86 ? 11.621 -0.422 -6.493 1.00 92.62 86 ALA A O 1
ATOM 681 N N . ARG A 1 87 ? 11.353 1.316 -7.883 1.00 90.75 87 ARG A N 1
ATOM 682 C CA . ARG A 1 87 ? 12.711 1.863 -7.734 1.00 90.75 87 ARG A CA 1
ATOM 683 C C . ARG A 1 87 ? 12.859 2.754 -6.497 1.00 90.75 87 ARG A C 1
ATOM 685 O O . ARG A 1 87 ? 13.962 2.876 -5.969 1.00 90.75 87 ARG A O 1
ATOM 692 N N . ASP A 1 88 ? 11.755 3.331 -6.024 1.00 90.38 88 ASP A N 1
ATOM 693 C CA . ASP A 1 88 ? 11.718 4.294 -4.916 1.00 90.38 88 ASP A CA 1
ATOM 694 C C . ASP A 1 88 ? 11.316 3.672 -3.570 1.00 90.38 88 ASP A C 1
ATOM 696 O O . ASP A 1 88 ? 11.425 4.316 -2.522 1.00 90.38 88 ASP A O 1
ATOM 700 N N . TRP A 1 89 ? 10.833 2.428 -3.595 1.00 91.88 89 TRP A N 1
ATOM 701 C CA . TRP A 1 89 ? 10.239 1.734 -2.456 1.00 91.88 89 TRP A CA 1
ATOM 702 C C . TRP A 1 89 ? 10.813 0.325 -2.324 1.00 91.88 89 TRP A C 1
ATOM 704 O O . TRP A 1 89 ? 11.076 -0.351 -3.316 1.00 91.88 89 TRP A O 1
ATOM 714 N N . SER A 1 90 ? 10.964 -0.171 -1.095 1.00 93.38 90 SER A N 1
ATOM 715 C CA . SER A 1 90 ? 11.267 -1.593 -0.900 1.00 93.38 90 SER A CA 1
ATOM 716 C C . SER A 1 90 ? 10.084 -2.471 -1.327 1.00 93.38 90 SER A C 1
ATOM 718 O O . SER A 1 90 ? 8.933 -2.041 -1.277 1.00 93.38 90 SER A O 1
ATOM 720 N N . ALA A 1 91 ? 10.335 -3.736 -1.679 1.00 93.25 91 ALA A N 1
ATOM 721 C CA . ALA A 1 91 ? 9.277 -4.666 -2.095 1.00 93.25 91 ALA A CA 1
ATOM 722 C C . ALA A 1 91 ? 8.125 -4.774 -1.070 1.00 93.25 91 ALA A C 1
ATOM 724 O O . ALA A 1 91 ? 6.954 -4.790 -1.442 1.00 93.25 91 ALA A O 1
ATOM 725 N N . ASN A 1 92 ? 8.442 -4.769 0.227 1.00 95.00 92 ASN A N 1
ATOM 726 C CA . ASN A 1 92 ? 7.430 -4.804 1.283 1.00 95.00 92 ASN A CA 1
ATOM 727 C C . ASN A 1 92 ? 6.631 -3.494 1.375 1.00 95.00 92 ASN A C 1
ATOM 729 O O . ASN A 1 92 ? 5.426 -3.533 1.608 1.00 95.00 92 ASN A O 1
ATOM 733 N N . GLU A 1 93 ? 7.265 -2.336 1.169 1.00 94.69 93 GLU A N 1
ATOM 734 C CA . GLU A 1 93 ? 6.549 -1.057 1.113 1.00 94.69 93 GLU A CA 1
ATOM 735 C C . GLU A 1 93 ? 5.658 -0.965 -0.131 1.00 94.69 93 GLU A C 1
ATOM 737 O O . GLU A 1 93 ? 4.522 -0.508 -0.019 1.00 94.69 93 GLU A O 1
ATOM 742 N N . VAL A 1 94 ? 6.124 -1.462 -1.286 1.00 95.00 94 VAL A N 1
ATOM 743 C CA . VAL A 1 94 ? 5.316 -1.580 -2.511 1.00 95.00 94 VAL A CA 1
ATOM 744 C C . VAL A 1 94 ? 4.041 -2.363 -2.216 1.00 95.00 94 VAL A C 1
ATOM 746 O O . VAL A 1 94 ? 2.957 -1.859 -2.513 1.00 95.00 94 VAL A O 1
ATOM 749 N N . LEU A 1 95 ? 4.155 -3.547 -1.596 1.00 95.06 95 LEU A N 1
ATOM 750 C CA . LEU A 1 95 ? 3.010 -4.384 -1.211 1.00 95.06 95 LEU A CA 1
ATOM 751 C C . LEU A 1 95 ? 2.073 -3.676 -0.228 1.00 95.06 95 LEU A C 1
ATOM 753 O O . LEU A 1 95 ? 0.858 -3.661 -0.427 1.00 95.06 95 LEU A O 1
ATOM 757 N N . ALA A 1 96 ? 2.624 -3.052 0.814 1.00 95.25 96 ALA A N 1
ATOM 758 C CA . ALA A 1 96 ? 1.833 -2.330 1.806 1.00 95.25 96 ALA A CA 1
ATOM 759 C C . ALA A 1 96 ? 1.017 -1.187 1.171 1.00 95.25 96 ALA A C 1
ATOM 761 O O . ALA A 1 96 ? -0.174 -1.042 1.463 1.00 95.25 96 ALA A O 1
ATOM 762 N N . LEU A 1 97 ? 1.625 -0.414 0.263 1.00 95.31 97 LEU A N 1
ATOM 763 C CA . LEU A 1 97 ? 0.964 0.682 -0.449 1.00 95.31 97 LEU A CA 1
ATOM 764 C C . LEU A 1 97 ? -0.174 0.198 -1.348 1.00 95.31 97 LEU A C 1
ATOM 766 O O . LEU A 1 97 ? -1.265 0.765 -1.295 1.00 95.31 97 LEU A O 1
ATOM 770 N N . GLY A 1 98 ? 0.039 -0.854 -2.141 1.00 94.75 98 GLY A N 1
ATOM 771 C CA . GLY A 1 98 ? -1.020 -1.358 -3.019 1.00 94.75 98 GLY A CA 1
ATOM 772 C C . GLY A 1 98 ? -2.195 -1.940 -2.240 1.00 94.75 98 GLY A C 1
ATOM 773 O O . GLY A 1 98 ? -3.345 -1.676 -2.589 1.00 94.75 98 GLY A O 1
ATOM 774 N N . VAL A 1 99 ? -1.942 -2.645 -1.129 1.00 95.12 99 VAL A N 1
ATOM 775 C CA . VAL A 1 99 ? -3.018 -3.120 -0.241 1.00 95.12 99 VAL A CA 1
ATOM 776 C C . VAL A 1 99 ? -3.795 -1.947 0.355 1.00 95.12 99 VAL A C 1
ATOM 778 O O . VAL A 1 99 ? -5.026 -1.965 0.331 1.00 95.12 99 VAL A O 1
ATOM 781 N N . LEU A 1 100 ? -3.103 -0.916 0.849 1.00 95.25 100 LEU A N 1
ATOM 782 C CA . LEU A 1 100 ? -3.728 0.306 1.361 1.00 95.25 100 LEU A CA 1
ATOM 783 C C . LEU A 1 100 ? -4.612 0.975 0.309 1.00 95.25 100 LEU A C 1
ATOM 785 O O . LEU A 1 100 ? -5.785 1.247 0.562 1.00 95.25 100 LEU A O 1
ATOM 789 N N . PHE A 1 101 ? -4.070 1.224 -0.879 1.00 94.88 101 PHE A N 1
ATOM 790 C CA . PHE A 1 101 ? -4.794 1.924 -1.933 1.00 94.88 101 PHE A CA 1
ATOM 791 C C . PHE A 1 101 ? -5.976 1.109 -2.438 1.00 94.88 101 PHE A C 1
ATOM 793 O O . PHE A 1 101 ? -7.066 1.657 -2.586 1.00 94.88 101 PHE A O 1
ATOM 800 N N . ARG A 1 102 ? -5.828 -0.210 -2.572 1.00 93.88 102 ARG A N 1
ATOM 801 C CA . ARG A 1 102 ? -6.946 -1.101 -2.884 1.00 93.88 102 ARG A CA 1
ATOM 802 C C . ARG A 1 102 ? -8.028 -1.070 -1.803 1.00 93.88 102 ARG A C 1
ATOM 804 O O . ARG A 1 102 ? -9.205 -0.969 -2.141 1.00 93.88 102 ARG A O 1
ATOM 811 N N . TYR A 1 103 ? -7.656 -1.135 -0.523 1.00 95.06 103 TYR A N 1
ATOM 812 C CA . TYR A 1 103 ? -8.611 -1.131 0.593 1.00 95.06 103 TYR A CA 1
ATOM 813 C C . TYR A 1 103 ? -9.442 0.160 0.646 1.00 95.06 103 TYR A C 1
ATOM 815 O O . TYR A 1 103 ? -10.635 0.117 0.936 1.00 95.06 103 TYR A O 1
ATOM 823 N N . TYR A 1 104 ? -8.830 1.295 0.299 1.00 94.38 104 TYR A N 1
ATOM 824 C CA . TYR A 1 104 ? -9.487 2.606 0.244 1.00 94.38 104 TYR A CA 1
ATOM 825 C C . TYR A 1 104 ? -10.005 2.998 -1.149 1.00 94.38 104 TYR A C 1
ATOM 827 O O . TYR A 1 104 ? -10.463 4.126 -1.328 1.00 94.38 104 TYR A O 1
ATOM 835 N N . ASN A 1 105 ? -9.965 2.084 -2.124 1.00 94.12 105 ASN A N 1
ATOM 836 C CA . ASN A 1 105 ? -10.391 2.317 -3.507 1.00 94.12 105 ASN A CA 1
ATOM 837 C C . ASN A 1 105 ? -9.720 3.544 -4.167 1.00 94.12 105 ASN A C 1
ATOM 839 O O . ASN A 1 105 ? -10.355 4.338 -4.862 1.00 94.12 105 ASN A O 1
ATOM 843 N N . ILE A 1 106 ? -8.423 3.710 -3.921 1.00 92.88 106 ILE A N 1
ATOM 844 C CA . ILE A 1 106 ? -7.574 4.749 -4.500 1.00 92.88 106 ILE A CA 1
ATOM 845 C C . ILE A 1 106 ? -6.928 4.182 -5.766 1.00 92.88 106 ILE A C 1
ATOM 847 O O . ILE A 1 106 ? -6.263 3.150 -5.718 1.00 92.88 106 ILE A O 1
ATOM 851 N N . SER A 1 107 ? -7.131 4.850 -6.901 1.00 92.38 107 SER A N 1
ATOM 852 C CA . SER A 1 107 ? -6.492 4.479 -8.170 1.00 92.38 107 SER A CA 1
ATOM 853 C C . SER A 1 107 ? -5.028 4.914 -8.190 1.00 92.38 107 SER A C 1
ATOM 855 O O . SER A 1 107 ? -4.710 6.009 -7.726 1.00 92.38 107 SER A O 1
ATOM 857 N N . TYR A 1 108 ? -4.154 4.068 -8.733 1.00 92.44 108 TYR A N 1
ATOM 858 C CA . TYR A 1 108 ? -2.721 4.329 -8.838 1.00 92.44 108 TYR A CA 1
ATOM 859 C C . TYR A 1 108 ? -2.115 3.641 -10.068 1.00 92.44 108 TYR A C 1
ATOM 861 O O . TYR A 1 108 ? -2.664 2.654 -10.563 1.00 92.44 108 TYR A O 1
ATOM 869 N N . TYR A 1 109 ? -0.969 4.143 -10.525 1.00 92.88 109 TYR A N 1
ATOM 870 C CA . TYR A 1 109 ? -0.106 3.473 -11.498 1.00 92.88 109 TYR A CA 1
ATOM 871 C C . TYR A 1 109 ? 1.019 2.724 -10.786 1.00 92.88 109 TYR A C 1
ATOM 873 O O . TYR A 1 109 ? 1.489 3.152 -9.730 1.00 92.88 109 TYR A O 1
ATOM 881 N N . TYR A 1 110 ? 1.451 1.605 -11.363 1.00 94.06 110 TYR A N 1
ATOM 882 C CA . TYR A 1 110 ? 2.573 0.823 -10.860 1.00 94.06 110 TYR A CA 1
ATOM 883 C C . TYR A 1 110 ? 3.685 0.756 -11.898 1.00 94.06 110 TYR A C 1
ATOM 885 O O . TYR A 1 110 ? 3.446 0.341 -13.033 1.00 94.06 110 TYR A O 1
ATOM 893 N N . TYR A 1 111 ? 4.894 1.121 -11.483 1.00 93.00 111 TYR A N 1
ATOM 894 C CA . TYR A 1 111 ? 6.100 0.967 -12.284 1.00 93.00 111 TYR A CA 1
ATOM 895 C C . TYR A 1 111 ? 6.991 -0.096 -11.647 1.00 93.00 111 TYR A C 1
ATOM 897 O O . TYR A 1 111 ? 7.227 -0.084 -10.436 1.00 93.00 111 TYR A O 1
ATOM 905 N N . ASN A 1 112 ? 7.455 -1.046 -12.457 1.00 93.44 112 ASN A N 1
ATOM 906 C CA . ASN A 1 112 ? 8.316 -2.131 -11.991 1.00 93.44 112 ASN A CA 1
ATOM 907 C C . ASN A 1 112 ? 9.757 -1.649 -11.716 1.00 93.44 112 ASN A C 1
ATOM 909 O O . ASN A 1 112 ? 10.083 -0.471 -11.841 1.00 93.44 112 ASN A O 1
ATOM 913 N N . ASP A 1 113 ? 10.647 -2.574 -11.361 1.00 91.94 113 ASP A N 1
ATOM 914 C CA . ASP A 1 113 ? 12.062 -2.299 -11.067 1.00 91.94 113 ASP A CA 1
ATOM 915 C C . ASP A 1 113 ? 12.859 -1.723 -12.255 1.00 91.94 113 ASP A C 1
ATOM 917 O O . ASP A 1 113 ? 13.929 -1.143 -12.066 1.00 91.94 113 ASP A O 1
ATOM 921 N N . LYS A 1 114 ? 12.326 -1.826 -13.478 1.00 93.00 114 LYS A N 1
ATOM 922 C CA . LYS A 1 114 ? 12.883 -1.219 -14.697 1.00 93.00 114 LYS A CA 1
ATOM 923 C C . LYS A 1 114 ? 12.333 0.181 -14.970 1.00 93.00 114 LYS A C 1
ATOM 925 O O . LYS A 1 114 ? 12.872 0.882 -15.823 1.00 93.00 114 LYS A O 1
ATOM 930 N N . GLY A 1 115 ? 11.308 0.609 -14.232 1.00 90.12 115 GLY A N 1
ATOM 931 C CA . GLY A 1 115 ? 10.579 1.851 -14.478 1.00 90.12 115 GLY A CA 1
ATOM 932 C C . GLY A 1 115 ? 9.524 1.740 -15.579 1.00 90.12 115 GLY A C 1
ATOM 933 O O . GLY A 1 115 ? 9.057 2.768 -16.063 1.00 90.12 115 GLY A O 1
ATOM 93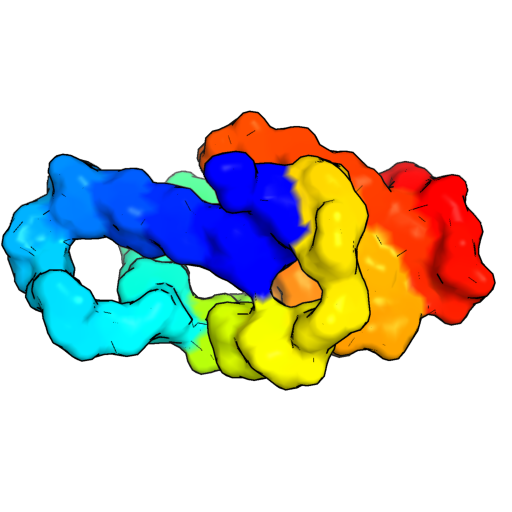4 N N . ASP A 1 116 ? 9.154 0.524 -15.988 1.00 93.75 116 ASP A N 1
ATOM 935 C CA . ASP A 1 116 ? 8.093 0.308 -16.971 1.00 93.75 116 ASP A CA 1
ATOM 936 C C . ASP A 1 116 ? 6.734 0.257 -16.270 1.00 93.75 116 ASP A C 1
ATOM 938 O O . ASP A 1 116 ? 6.592 -0.400 -15.234 1.00 93.75 116 ASP A O 1
ATOM 942 N N . LEU A 1 117 ? 5.720 0.893 -16.867 1.00 93.50 117 LEU A N 1
ATOM 943 C CA . LEU A 1 117 ? 4.333 0.742 -16.429 1.00 93.50 117 LEU A CA 1
ATOM 944 C C . LEU A 1 117 ? 3.930 -0.733 -16.560 1.00 93.50 117 LEU A C 1
ATOM 946 O O . LEU A 1 117 ? 4.001 -1.309 -17.648 1.00 93.50 117 LEU A O 1
ATOM 950 N N . ALA A 1 118 ? 3.507 -1.336 -15.455 1.00 92.56 118 ALA A N 1
ATOM 951 C CA . ALA A 1 118 ? 3.250 -2.765 -15.369 1.00 92.56 118 ALA A CA 1
ATOM 952 C C . ALA A 1 118 ? 1.961 -3.070 -14.601 1.00 92.56 118 ALA A C 1
ATOM 954 O O . ALA A 1 118 ? 1.399 -2.225 -13.901 1.00 92.56 118 ALA A O 1
ATOM 955 N N . GLU A 1 119 ? 1.501 -4.315 -14.715 1.00 89.31 119 GLU A N 1
ATOM 956 C CA . GLU A 1 119 ? 0.470 -4.827 -13.819 1.00 89.31 119 GLU A CA 1
ATOM 957 C C . GLU A 1 119 ? 1.032 -4.949 -12.402 1.00 89.31 119 GLU A C 1
ATOM 959 O O . GLU A 1 119 ? 2.159 -5.405 -12.193 1.00 89.31 119 GLU A O 1
ATOM 964 N N . TYR A 1 120 ? 0.243 -4.510 -11.425 1.00 87.69 120 TYR A N 1
ATOM 965 C CA . TYR A 1 120 ? 0.643 -4.562 -10.028 1.00 87.69 120 TYR A CA 1
ATOM 966 C C . TYR A 1 120 ? 0.730 -6.023 -9.545 1.00 87.69 120 TYR A C 1
ATOM 968 O O . TYR A 1 120 ? -0.189 -6.798 -9.830 1.00 87.69 120 TYR A O 1
ATOM 976 N N . PRO A 1 121 ? 1.795 -6.408 -8.814 1.00 74.38 121 PRO A N 1
ATOM 977 C CA . PRO A 1 121 ? 1.980 -7.774 -8.341 1.00 74.38 121 PRO A CA 1
ATOM 978 C C . PRO A 1 121 ? 0.927 -8.103 -7.275 1.00 74.38 121 PRO A C 1
ATOM 980 O O . PRO A 1 121 ? 0.919 -7.520 -6.190 1.00 74.38 121 PRO A O 1
ATOM 983 N N . TYR A 1 122 ? 0.000 -9.000 -7.618 1.00 62.03 122 TYR A N 1
ATOM 984 C CA . TYR A 1 122 ? -1.069 -9.463 -6.734 1.00 62.03 122 TYR A CA 1
ATOM 985 C C . TYR A 1 122 ? -0.833 -10.871 -6.242 1.00 62.03 122 TYR A C 1
ATOM 987 O O . TYR A 1 122 ? -0.821 -11.818 -7.057 1.00 62.03 122 TYR A O 1
#

pLDDT: mean 87.83, std 11.04, range [39.81, 96.0]

Foldseek 3Di:
DQWELLSVLVVLLVVLCVVPVVDDPPDDSLVSQLVCCVVPVLLVLLVVLCVLVVHDSVVLSVCSSCLNVLRVVCPPTPGRFYEDECCSDPPSSLSNSVSSCVVVVNDHWYAYNVRDTDDRRD

Organism: NCBI:txid94023